Protein AF-A0A7J4SY61-F1 (afdb_monomer)

Foldseek 3Di:
DKAWWWDPDDDLFKTKTWIWDDDPNDIDIDIDIGGHDCVQPVQVSVQQVVCRVVRLRGRADQQDDDPPPDTKIFASPPSNPPAFFTQDAAQDFQLDGHPDCVVHDRRRHFHADSPPRPDDDDPPDKDFDADPHGRGGGGMID

pLDDT: mean 92.44, std 10.29, range [45.31, 98.62]

Sequence (142 aa):
MITIANSESTTTEYVELNLSWTENGATKTGTVSLELYPNDAPAHAENFKQLVVQGKYDGTQFHRVIDDFMIQGGDFTNGDGTGGHAVIWDGYCNGQAMENSADCAATGWTLGDEADNGLLHEVCTISMAKTNSPHTGGSQFF

Solvent-accessible surface area (backbone atoms only — not comparable to full-atom values): 8000 Å² total; per-residue (Å²): 109,43,30,32,38,63,53,96,66,60,62,102,41,39,44,39,39,36,38,37,34,66,56,97,91,40,83,45,73,50,77,46,78,42,81,48,53,52,91,58,29,45,68,60,36,52,32,52,50,50,36,42,77,69,50,46,43,44,73,21,32,53,62,42,78,44,87,100,74,51,51,30,28,38,12,60,72,67,44,71,71,88,43,39,33,22,85,50,89,59,46,22,40,76,35,39,82,45,97,51,69,89,85,39,61,65,80,36,19,7,30,65,76,57,75,93,58,82,75,75,93,52,91,94,51,82,44,77,42,57,60,99,56,67,24,40,30,38,43,24,32,53

Secondary structure (DSSP, 8-state):
-EEEEE-S---SSEEEEEEEEEETTEEEEEEEEEE--TTTSHHHHHHHHHHHHTTTTTT-B--EEETTTEEEB---SSSSSS----SS--SEETTEE-S-GGGS-GGGEEBPP--TTS----TT---B---SSTT-B-S-B-

Radius of gyration: 15.06 Å; Cα contacts (8 Å, |Δi|>4): 298; chains: 1; bounding box: 36×32×40 Å

Structure (mmCIF, N/CA/C/O backbone):
data_AF-A0A7J4SY61-F1
#
_entry.id   AF-A0A7J4SY61-F1
#
loop_
_atom_site.group_PDB
_atom_site.id
_atom_site.type_symbol
_atom_site.label_atom_id
_atom_site.label_alt_id
_atom_site.label_comp_id
_atom_site.label_asym_id
_atom_site.label_entity_id
_atom_site.label_seq_id
_atom_site.pdbx_PDB_ins_code
_atom_site.Cartn_x
_atom_site.Cartn_y
_atom_site.Cartn_z
_atom_site.occupancy
_atom_site.B_iso_or_equiv
_atom_site.auth_seq_id
_atom_site.auth_comp_id
_atom_site.auth_asym_id
_atom_site.auth_atom_id
_atom_site.pdbx_PDB_model_num
ATOM 1 N N . MET A 1 1 ? -13.757 8.640 10.879 1.00 61.25 1 MET A N 1
ATOM 2 C CA . MET A 1 1 ? -12.393 8.728 10.324 1.00 61.25 1 MET A CA 1
ATOM 3 C C . MET A 1 1 ? -11.561 7.671 11.023 1.00 61.25 1 MET A C 1
ATOM 5 O O . MET A 1 1 ? -11.600 7.655 12.247 1.00 61.25 1 MET A O 1
ATOM 9 N N . ILE A 1 2 ? -10.920 6.773 10.272 1.00 71.88 2 ILE A N 1
ATOM 10 C CA . ILE A 1 2 ? -9.971 5.783 10.800 1.00 71.88 2 ILE A CA 1
ATOM 11 C C . ILE A 1 2 ? -8.587 6.210 10.312 1.00 71.88 2 ILE A C 1
ATOM 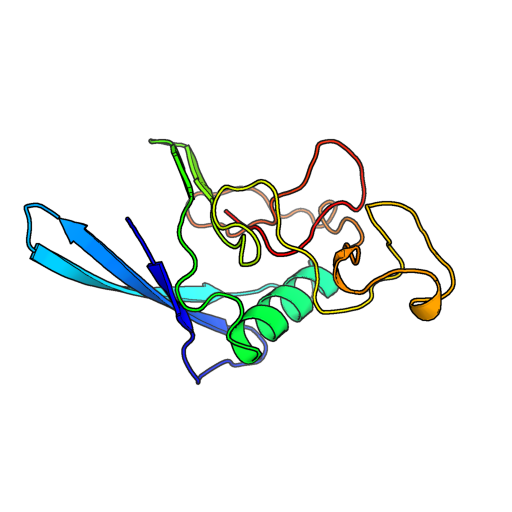13 O O . ILE A 1 2 ? -8.431 6.368 9.102 1.00 71.88 2 ILE A O 1
ATOM 17 N N . THR A 1 3 ? -7.626 6.422 11.213 1.00 65.50 3 THR A N 1
ATOM 18 C CA . THR A 1 3 ? -6.246 6.824 10.873 1.00 65.50 3 THR A CA 1
ATOM 19 C C . THR A 1 3 ? -5.227 5.770 11.278 1.00 65.50 3 THR A C 1
ATOM 21 O O . THR A 1 3 ? -5.433 5.103 12.292 1.00 65.50 3 THR A O 1
ATOM 24 N N . ILE A 1 4 ? -4.120 5.677 10.541 1.00 72.75 4 ILE A N 1
ATOM 25 C CA . ILE A 1 4 ? -3.019 4.737 10.799 1.00 72.75 4 ILE A CA 1
ATOM 26 C C . ILE A 1 4 ? -1.873 5.425 11.562 1.00 72.75 4 ILE A C 1
ATOM 28 O O . ILE A 1 4 ? -1.569 6.590 11.319 1.00 72.75 4 ILE A O 1
ATOM 32 N N . ALA A 1 5 ? -1.229 4.701 12.475 1.00 68.38 5 ALA A N 1
ATOM 33 C CA . ALA A 1 5 ? 0.090 4.999 13.025 1.00 68.38 5 ALA A CA 1
ATOM 34 C C . ALA A 1 5 ? 0.932 3.711 13.030 1.00 68.38 5 ALA A C 1
ATOM 36 O O . ALA A 1 5 ? 0.514 2.689 13.580 1.00 68.38 5 ALA A O 1
ATOM 37 N N . ASN A 1 6 ? 2.102 3.740 12.405 1.00 66.12 6 ASN A N 1
ATOM 38 C CA . ASN A 1 6 ? 2.988 2.591 12.249 1.00 66.12 6 ASN A CA 1
ATOM 39 C C . ASN A 1 6 ? 3.632 2.186 13.590 1.00 66.12 6 ASN A C 1
ATOM 41 O O . ASN A 1 6 ? 3.899 3.027 14.449 1.00 66.12 6 ASN A O 1
ATOM 45 N N . SER A 1 7 ? 3.874 0.887 13.780 1.00 56.03 7 SER A N 1
ATOM 46 C CA . SER A 1 7 ? 4.620 0.330 14.922 1.00 56.03 7 SER A CA 1
ATOM 47 C C . SER A 1 7 ? 6.094 0.114 14.554 1.00 56.03 7 SER A C 1
ATOM 49 O O . SER A 1 7 ? 6.400 -0.293 13.436 1.00 56.03 7 SER A O 1
ATOM 51 N N . GLU A 1 8 ? 7.018 0.336 15.496 1.00 49.34 8 GLU A N 1
ATOM 52 C CA . GLU A 1 8 ? 8.466 0.130 15.293 1.00 49.34 8 GLU A CA 1
ATOM 53 C C . GLU A 1 8 ? 8.863 -1.355 15.136 1.00 49.34 8 GLU A C 1
ATOM 55 O O . GLU A 1 8 ? 9.987 -1.655 14.728 1.00 49.34 8 GLU A O 1
ATOM 60 N N . SER A 1 9 ? 7.971 -2.303 15.455 1.00 45.31 9 SER A N 1
ATOM 61 C CA . SER A 1 9 ? 8.265 -3.737 15.398 1.00 45.31 9 SER A CA 1
ATOM 62 C C . SER A 1 9 ? 7.765 -4.358 14.094 1.00 45.31 9 SER A C 1
ATOM 64 O O . SER A 1 9 ? 6.578 -4.625 13.932 1.00 45.31 9 SER A O 1
ATOM 66 N N 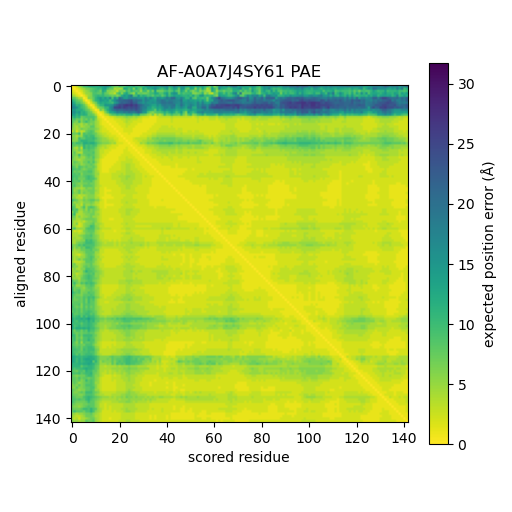. THR A 1 10 ? 8.685 -4.611 13.161 1.00 52.94 10 THR A N 1
ATOM 67 C CA . THR A 1 10 ? 8.427 -5.454 11.985 1.00 52.94 10 THR A CA 1
ATOM 68 C C . THR A 1 10 ? 9.427 -6.604 11.965 1.00 52.94 10 THR A C 1
ATOM 70 O O . THR A 1 10 ? 10.638 -6.398 12.084 1.00 52.94 10 THR A O 1
ATOM 73 N N . THR A 1 11 ? 8.942 -7.839 11.844 1.00 58.38 11 THR A N 1
ATOM 74 C CA . THR A 1 11 ? 9.791 -8.946 11.376 1.00 58.38 11 THR A CA 1
ATOM 75 C C . THR A 1 11 ? 9.817 -8.909 9.843 1.00 58.38 11 THR A C 1
ATOM 77 O O . THR A 1 11 ? 9.252 -8.007 9.224 1.00 58.38 11 THR A O 1
ATOM 80 N N . THR A 1 12 ? 10.497 -9.842 9.174 1.00 60.53 12 THR A N 1
ATOM 81 C CA . THR A 1 12 ? 10.454 -9.914 7.700 1.00 60.53 12 THR A CA 1
ATOM 82 C C . THR A 1 12 ? 9.047 -10.138 7.143 1.00 60.53 12 THR A C 1
ATOM 84 O O . THR A 1 12 ? 8.824 -9.822 5.982 1.00 60.53 12 THR A O 1
ATOM 87 N N . GLU A 1 13 ? 8.119 -10.637 7.961 1.00 77.06 13 GLU A N 1
ATOM 88 C CA . GLU A 1 13 ? 6.809 -11.131 7.524 1.00 77.06 13 GLU A CA 1
ATOM 89 C C . GLU A 1 13 ? 5.635 -10.428 8.213 1.00 77.06 13 GLU A C 1
ATOM 91 O O . GLU A 1 13 ? 4.516 -10.585 7.759 1.00 77.06 13 GLU A O 1
ATOM 96 N N . TYR A 1 14 ? 5.848 -9.639 9.273 1.00 87.62 14 TYR A N 1
ATOM 97 C CA . TYR A 1 14 ? 4.749 -9.014 10.019 1.00 87.62 14 TYR A CA 1
ATOM 98 C C . TYR A 1 14 ? 4.877 -7.495 10.109 1.00 87.62 14 TYR A C 1
ATOM 100 O O . TYR A 1 14 ? 5.962 -6.962 10.363 1.00 87.62 14 TYR A O 1
ATOM 108 N N . VAL A 1 15 ? 3.738 -6.814 9.968 1.00 90.56 15 VAL A N 1
ATOM 109 C CA . VAL A 1 15 ? 3.565 -5.370 10.165 1.00 90.56 15 VAL A CA 1
ATOM 110 C C . VAL A 1 15 ? 2.413 -5.117 11.129 1.00 90.56 15 VAL A C 1
ATOM 112 O O . VAL A 1 15 ? 1.358 -5.732 11.013 1.00 90.56 15 VAL A O 1
ATOM 115 N N . GLU A 1 16 ? 2.575 -4.166 12.046 1.00 91.06 16 GLU A N 1
ATOM 116 C CA . GLU A 1 16 ? 1.481 -3.694 12.895 1.00 91.06 16 GLU A CA 1
ATOM 117 C C . GLU A 1 16 ? 1.059 -2.269 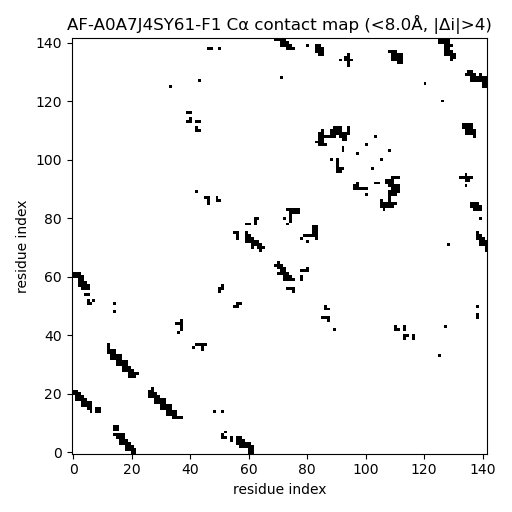12.523 1.00 91.06 16 GLU A C 1
ATOM 119 O O . GLU A 1 16 ? 1.880 -1.348 12.461 1.00 91.06 16 GLU A O 1
ATOM 124 N N . LEU A 1 17 ? -0.247 -2.085 12.339 1.00 91.62 17 LEU A N 1
ATOM 125 C CA . LEU A 1 17 ? -0.886 -0.788 12.158 1.00 91.62 17 LEU A CA 1
ATOM 126 C C . LEU A 1 17 ? -1.710 -0.459 13.402 1.00 91.62 17 LEU A C 1
ATOM 128 O O . LEU A 1 17 ? -2.650 -1.178 13.750 1.00 91.62 17 LEU A O 1
ATOM 132 N N . ASN A 1 18 ? -1.397 0.653 14.062 1.00 93.81 18 ASN A N 1
ATOM 133 C CA . ASN A 1 18 ? -2.228 1.187 15.133 1.00 93.81 18 ASN A CA 1
ATOM 134 C C . ASN A 1 18 ? -3.309 2.073 14.523 1.00 93.81 18 ASN A C 1
ATOM 136 O O . ASN A 1 18 ? -3.026 3.098 13.906 1.00 93.81 18 ASN A O 1
ATOM 140 N N . LEU A 1 19 ? -4.558 1.6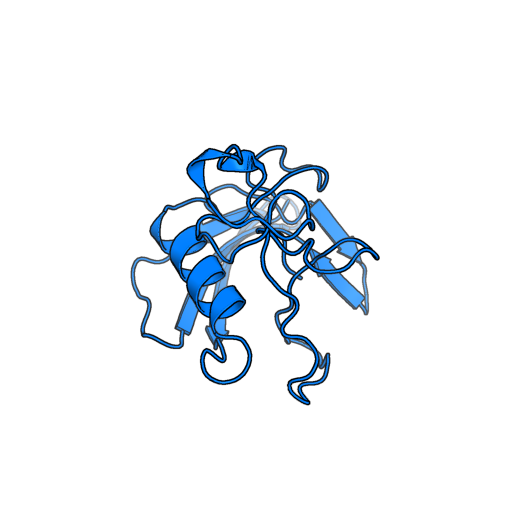68 14.694 1.00 94.50 19 LEU A N 1
ATOM 141 C CA . LEU A 1 19 ? -5.727 2.368 14.199 1.00 94.50 19 LEU A CA 1
ATOM 142 C C . LEU A 1 19 ? -6.334 3.232 15.300 1.00 94.50 19 LEU A C 1
ATOM 144 O O . LEU A 1 19 ? -6.404 2.827 16.462 1.00 94.50 19 LEU A O 1
ATOM 148 N N . SER A 1 20 ? -6.834 4.404 14.920 1.00 94.44 20 SER A N 1
ATOM 149 C CA . SER A 1 20 ? -7.653 5.269 15.772 1.00 94.44 20 SER A CA 1
ATOM 150 C C . SER A 1 20 ? -8.933 5.650 15.042 1.00 94.44 20 SER A C 1
ATOM 152 O O . SER A 1 20 ? -8.876 6.012 13.868 1.00 94.44 20 SER A O 1
ATOM 154 N N . TRP A 1 21 ? -10.085 5.566 15.712 1.00 93.81 21 TRP A N 1
ATOM 155 C CA . TRP A 1 21 ? -11.381 5.945 15.142 1.00 93.81 21 TRP A CA 1
ATOM 156 C C . TRP A 1 21 ? -12.309 6.587 16.169 1.00 93.81 21 TRP A C 1
ATOM 158 O O . TRP A 1 21 ? -12.116 6.468 17.375 1.00 93.81 21 TRP A O 1
ATOM 168 N N . THR A 1 22 ? -13.339 7.285 15.690 1.00 93.00 22 THR A N 1
ATOM 169 C CA . THR A 1 22 ? -14.378 7.871 16.546 1.00 93.00 22 THR A CA 1
ATOM 170 C C . THR A 1 22 ? -15.654 7.053 16.459 1.00 93.00 22 THR A C 1
ATOM 172 O O . THR A 1 22 ? -16.212 6.880 15.377 1.00 93.00 22 THR A O 1
ATOM 175 N N . GLU A 1 23 ? -16.149 6.618 17.610 1.00 92.38 23 GLU A N 1
ATOM 176 C CA . GLU A 1 23 ? -17.417 5.913 17.763 1.00 92.38 23 GLU A CA 1
ATOM 177 C C . GLU A 1 23 ? -18.218 6.598 18.874 1.00 92.38 23 GLU A C 1
ATOM 179 O O . GLU A 1 23 ? -17.729 6.757 19.993 1.00 92.38 23 GLU A O 1
ATOM 184 N N . ASN A 1 24 ? -19.436 7.056 18.563 1.00 93.56 24 ASN A N 1
ATOM 185 C CA . ASN A 1 24 ? -20.321 7.746 19.514 1.00 93.56 24 ASN A CA 1
ATOM 186 C C . ASN A 1 24 ? -19.655 8.924 20.260 1.00 93.56 24 ASN A C 1
ATOM 188 O O . ASN A 1 24 ? -19.891 9.140 21.446 1.00 93.56 24 ASN A O 1
ATOM 192 N N . GLY A 1 25 ? -18.797 9.682 19.567 1.00 92.81 25 GLY A N 1
ATOM 193 C CA . GLY A 1 25 ? -18.085 10.836 20.129 1.00 92.81 25 GLY A CA 1
ATOM 194 C C . GLY A 1 25 ? -16.873 10.493 21.004 1.00 92.81 25 GLY A C 1
ATOM 195 O O . GLY A 1 25 ? -16.216 11.408 21.493 1.00 92.81 25 GLY A O 1
ATOM 196 N N . ALA A 1 26 ? -16.543 9.210 21.179 1.00 94.50 26 ALA A N 1
ATOM 197 C CA . ALA A 1 26 ? -15.344 8.762 21.878 1.00 94.50 26 ALA A CA 1
ATOM 198 C C . ALA A 1 26 ? -14.276 8.280 20.887 1.00 94.50 26 ALA A C 1
ATOM 200 O O . ALA A 1 26 ? -14.583 7.570 19.927 1.00 94.50 26 ALA A O 1
ATOM 201 N N . THR A 1 27 ? -13.016 8.630 21.146 1.00 95.31 27 THR A N 1
ATOM 202 C CA . THR A 1 27 ? -11.873 8.061 20.422 1.00 95.31 27 THR A CA 1
ATOM 203 C C . THR A 1 27 ? -11.603 6.646 20.920 1.00 95.31 27 THR A C 1
ATOM 205 O O . THR A 1 27 ? -11.509 6.398 22.124 1.00 95.31 27 THR A O 1
ATOM 208 N N . LYS A 1 28 ? -11.477 5.724 19.976 1.00 96.56 28 LYS A N 1
ATOM 209 C CA . LYS A 1 28 ? -11.106 4.328 20.158 1.00 96.56 28 LYS A CA 1
ATOM 210 C C . LYS A 1 28 ? -9.784 4.081 19.452 1.00 96.56 28 LYS A C 1
ATOM 212 O O . LYS A 1 28 ? -9.476 4.752 18.469 1.00 96.56 28 LYS A O 1
ATOM 217 N N . THR A 1 29 ? -9.036 3.106 19.941 1.00 95.38 29 THR A N 1
ATOM 218 C CA . THR A 1 29 ? -7.810 2.640 19.303 1.00 95.38 29 THR A CA 1
ATOM 219 C C . THR A 1 29 ? -7.797 1.121 19.247 1.00 95.38 29 THR A C 1
ATOM 221 O O . THR A 1 29 ? -8.463 0.450 20.038 1.00 95.38 29 THR A O 1
ATOM 224 N N . GLY A 1 30 ? -7.044 0.579 18.302 1.00 94.44 30 GLY A N 1
ATOM 225 C CA . GLY A 1 30 ? -6.863 -0.855 18.127 1.00 94.44 30 GLY A CA 1
ATOM 226 C C . GLY A 1 30 ? -5.633 -1.123 17.278 1.00 94.44 30 GLY A C 1
ATOM 227 O O . GLY A 1 30 ? -5.203 -0.253 16.530 1.00 94.44 30 GLY A O 1
ATOM 228 N N . THR A 1 31 ? -5.070 -2.315 17.398 1.00 94.12 31 THR A N 1
ATOM 229 C CA . THR A 1 31 ? -3.892 -2.718 16.627 1.00 94.12 31 THR A CA 1
ATOM 230 C C . THR A 1 31 ? -4.296 -3.824 15.668 1.00 94.12 31 THR A C 1
ATOM 232 O O . THR A 1 31 ? -4.944 -4.790 16.072 1.00 94.12 31 THR A O 1
ATOM 235 N N . VAL A 1 32 ? -3.927 -3.669 14.401 1.00 92.50 32 VAL A N 1
ATOM 236 C CA . VAL A 1 32 ? -4.065 -4.695 13.368 1.00 92.50 32 VAL A CA 1
ATOM 237 C C . VAL A 1 32 ? -2.676 -5.229 13.065 1.00 92.50 32 VAL A C 1
ATOM 239 O O . VAL A 1 32 ? -1.789 -4.459 12.706 1.00 92.50 32 VAL A O 1
ATOM 242 N N . SER A 1 33 ? -2.496 -6.539 13.222 1.00 92.62 33 SER A N 1
ATOM 243 C CA . SER A 1 33 ? -1.288 -7.240 12.791 1.00 92.62 33 SER A CA 1
ATOM 244 C C . SER A 1 33 ? -1.548 -7.863 11.425 1.00 92.62 33 SER A C 1
ATOM 246 O O . SER A 1 33 ? -2.563 -8.532 11.231 1.00 92.62 33 SER A O 1
ATOM 248 N N . LEU A 1 34 ? -0.654 -7.593 10.483 1.00 93.88 34 LEU A N 1
ATOM 249 C CA . LEU A 1 34 ? -0.701 -8.057 9.106 1.00 93.88 34 LEU A CA 1
ATOM 250 C C . LEU A 1 34 ? 0.484 -8.983 8.873 1.00 93.88 34 LEU A C 1
ATOM 252 O O . LEU A 1 34 ? 1.625 -8.583 9.102 1.00 93.88 34 LEU A O 1
ATOM 256 N N . GLU A 1 35 ? 0.206 -10.188 8.392 1.00 93.75 35 GLU A N 1
ATOM 257 C CA . GLU A 1 35 ? 1.217 -11.073 7.824 1.00 93.75 35 GLU A CA 1
ATOM 258 C C . GLU A 1 35 ? 1.344 -10.776 6.322 1.00 93.75 35 GLU A C 1
ATOM 260 O O . GLU A 1 35 ? 0.345 -10.656 5.612 1.00 93.75 35 GLU A O 1
ATOM 265 N N . LEU A 1 36 ? 2.574 -10.619 5.847 1.00 94.38 36 LEU A N 1
ATOM 266 C CA . LEU A 1 36 ? 2.935 -10.387 4.456 1.00 94.38 36 LEU A CA 1
ATOM 267 C C . LEU A 1 36 ? 3.553 -11.658 3.880 1.00 94.38 36 LEU A C 1
ATOM 269 O O . LEU A 1 36 ? 4.285 -12.362 4.574 1.00 94.38 36 LEU A O 1
ATOM 273 N N . TYR A 1 37 ? 3.326 -11.908 2.590 1.00 94.25 37 TYR A N 1
ATOM 274 C CA . TYR A 1 37 ? 3.837 -13.088 1.886 1.00 94.25 37 TYR A CA 1
ATOM 275 C C . TYR A 1 37 ? 4.942 -12.699 0.888 1.00 94.25 37 TYR A C 1
ATOM 277 O O . TYR A 1 37 ? 4.692 -12.620 -0.316 1.00 94.25 37 TYR A O 1
ATOM 285 N N . PRO A 1 38 ? 6.187 -12.448 1.346 1.00 93.56 38 PRO A N 1
ATOM 286 C CA . PRO A 1 38 ? 7.278 -11.980 0.485 1.00 93.56 38 PRO A CA 1
ATOM 287 C C . PRO A 1 38 ? 7.746 -13.016 -0.547 1.00 93.56 38 PRO A C 1
ATOM 289 O O . PRO A 1 38 ? 8.456 -12.657 -1.479 1.00 93.56 38 PRO A O 1
ATOM 292 N N . ASN A 1 39 ? 7.371 -14.290 -0.400 1.00 93.12 39 ASN A N 1
ATOM 293 C CA . ASN A 1 39 ? 7.658 -15.314 -1.408 1.00 93.12 39 ASN A CA 1
ATOM 294 C C . ASN A 1 39 ? 6.658 -15.281 -2.577 1.00 93.12 39 ASN A C 1
ATOM 296 O O . ASN A 1 39 ? 7.028 -15.637 -3.693 1.00 93.12 39 ASN A O 1
ATOM 300 N N . ASP A 1 40 ? 5.419 -14.851 -2.322 1.00 94.75 40 ASP A N 1
ATOM 301 C CA . ASP A 1 40 ? 4.315 -14.858 -3.291 1.00 94.75 40 ASP A CA 1
ATOM 302 C C . ASP A 1 40 ? 4.076 -13.478 -3.926 1.00 94.75 40 ASP A C 1
ATOM 304 O O . ASP A 1 40 ? 3.580 -13.390 -5.050 1.00 94.75 40 ASP A O 1
ATOM 308 N N . ALA A 1 41 ? 4.428 -12.401 -3.215 1.00 95.94 41 ALA A N 1
ATOM 309 C CA . ALA A 1 41 ? 4.356 -11.014 -3.680 1.00 95.94 41 ALA A CA 1
ATOM 310 C C . ALA A 1 41 ? 5.563 -10.188 -3.168 1.00 95.94 41 ALA A C 1
ATOM 312 O O . ALA A 1 41 ? 5.398 -9.307 -2.312 1.00 95.94 41 ALA A O 1
ATOM 313 N N . PRO A 1 42 ? 6.798 -10.506 -3.610 1.00 95.56 42 PRO A N 1
ATOM 314 C CA . PRO A 1 42 ? 8.021 -9.892 -3.093 1.00 95.56 42 PRO A CA 1
ATOM 315 C C . PRO A 1 42 ? 8.057 -8.365 -3.220 1.00 95.56 42 PRO A C 1
ATOM 317 O O . PRO A 1 42 ? 8.423 -7.692 -2.251 1.00 95.56 42 PRO A O 1
ATOM 320 N N . ALA A 1 43 ? 7.678 -7.801 -4.370 1.00 97.25 43 ALA A N 1
ATOM 321 C CA . ALA A 1 43 ? 7.726 -6.356 -4.585 1.00 97.25 43 ALA A CA 1
ATOM 322 C C . ALA A 1 43 ? 6.682 -5.630 -3.726 1.00 97.25 43 ALA A C 1
ATOM 324 O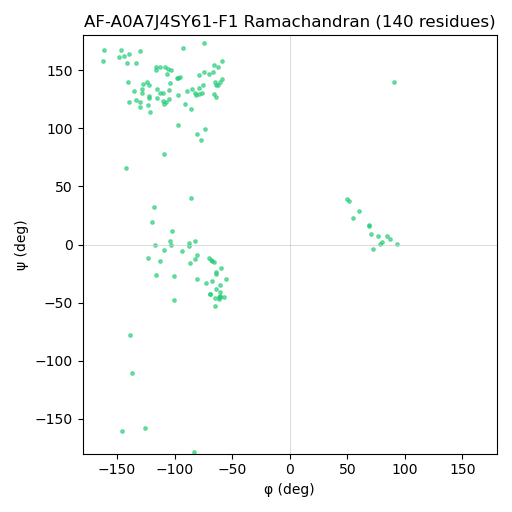 O . ALA A 1 43 ? 6.991 -4.614 -3.097 1.00 97.25 43 ALA A O 1
ATOM 325 N N . HIS A 1 44 ? 5.461 -6.163 -3.633 1.00 97.19 44 HIS A N 1
ATOM 326 C CA . HIS A 1 44 ? 4.409 -5.556 -2.815 1.00 97.19 44 HIS A CA 1
ATOM 327 C C . HIS A 1 44 ? 4.701 -5.662 -1.318 1.00 97.19 44 HIS A C 1
ATOM 329 O O . HIS A 1 44 ? 4.512 -4.675 -0.603 1.00 97.19 44 HIS A O 1
ATOM 335 N N . ALA A 1 45 ? 5.184 -6.814 -0.844 1.00 95.75 45 ALA A N 1
ATOM 336 C CA . ALA A 1 45 ? 5.540 -7.007 0.559 1.00 95.75 45 ALA A CA 1
ATOM 337 C C . ALA A 1 45 ? 6.666 -6.050 0.983 1.00 95.75 45 ALA A C 1
ATOM 339 O O . ALA A 1 45 ? 6.546 -5.365 2.003 1.00 95.75 45 ALA A O 1
ATOM 340 N N . GLU A 1 46 ? 7.726 -5.940 0.174 1.00 95.81 46 GLU A N 1
ATOM 341 C CA . GLU A 1 46 ? 8.828 -5.014 0.447 1.00 95.81 46 GLU A CA 1
ATOM 342 C C . GLU A 1 46 ? 8.362 -3.556 0.382 1.00 95.81 46 GLU A C 1
ATOM 344 O O . GLU A 1 46 ? 8.644 -2.777 1.291 1.00 95.81 46 GLU A O 1
ATOM 349 N N . ASN A 1 47 ? 7.592 -3.171 -0.639 1.00 97.62 47 ASN A N 1
ATOM 350 C CA . ASN A 1 47 ? 7.086 -1.806 -0.763 1.00 97.62 47 ASN A CA 1
ATOM 351 C C . ASN A 1 47 ? 6.185 -1.409 0.416 1.00 97.62 47 ASN A C 1
ATOM 353 O O . ASN A 1 47 ? 6.357 -0.327 0.979 1.00 97.62 47 ASN A O 1
ATOM 357 N N . PHE A 1 48 ? 5.260 -2.282 0.825 1.00 96.94 48 PHE A N 1
ATOM 358 C CA . PHE A 1 48 ? 4.380 -2.039 1.970 1.00 96.94 48 PHE A CA 1
ATOM 359 C C . PHE A 1 48 ? 5.189 -1.851 3.255 1.00 96.94 48 PHE A C 1
ATOM 361 O O . PHE A 1 48 ? 4.985 -0.885 3.993 1.00 96.94 48 PHE A O 1
ATOM 368 N N . LYS A 1 49 ? 6.181 -2.716 3.487 1.00 93.94 49 LYS A N 1
ATOM 369 C CA . LYS A 1 49 ? 7.098 -2.591 4.620 1.00 93.94 49 LYS A CA 1
ATOM 370 C C . LYS A 1 49 ? 7.883 -1.278 4.583 1.00 93.94 49 LYS A C 1
ATOM 372 O O . LYS A 1 49 ? 7.992 -0.607 5.607 1.00 93.94 49 LYS A O 1
ATOM 377 N N . GLN A 1 50 ? 8.405 -0.877 3.426 1.00 94.94 50 GLN A N 1
ATOM 378 C CA . GLN A 1 50 ? 9.129 0.387 3.285 1.00 94.94 50 GLN A CA 1
ATOM 379 C C . GLN A 1 50 ? 8.224 1.598 3.540 1.00 94.94 50 GLN A C 1
ATOM 381 O O . GLN A 1 50 ? 8.654 2.546 4.192 1.00 94.94 50 GLN A O 1
ATOM 386 N N . LEU A 1 51 ? 6.964 1.567 3.099 1.00 96.25 51 LEU A N 1
ATOM 387 C CA . LEU A 1 51 ? 5.981 2.616 3.392 1.00 96.25 51 LEU A CA 1
ATOM 388 C C . LEU A 1 51 ? 5.735 2.758 4.902 1.00 96.25 51 LEU A C 1
ATOM 390 O O . LEU A 1 51 ? 5.683 3.882 5.406 1.00 96.25 51 LEU A O 1
ATOM 394 N N . VAL A 1 52 ? 5.649 1.640 5.626 1.00 94.06 52 VAL A N 1
ATOM 395 C CA . VAL A 1 52 ? 5.515 1.607 7.093 1.00 94.06 52 VAL A CA 1
ATOM 396 C C . VAL A 1 52 ? 6.769 2.172 7.762 1.00 94.06 52 VAL A C 1
ATOM 398 O O . VAL A 1 52 ? 6.681 3.104 8.556 1.00 94.06 52 VAL A O 1
ATOM 401 N N . VAL A 1 53 ? 7.953 1.658 7.409 1.00 90.25 53 VAL A N 1
ATOM 402 C CA . VAL A 1 53 ? 9.242 2.077 7.995 1.00 90.25 53 VAL A CA 1
ATOM 403 C C . VAL A 1 53 ? 9.520 3.562 7.748 1.00 90.25 53 VAL A C 1
ATOM 405 O O . VAL A 1 53 ? 10.090 4.240 8.599 1.00 90.25 53 VAL A O 1
ATOM 408 N N . GLN A 1 54 ? 9.102 4.092 6.598 1.00 93.69 54 GLN A N 1
ATOM 409 C CA . GLN A 1 54 ? 9.249 5.506 6.253 1.00 93.69 54 GLN A CA 1
ATOM 410 C C . GLN A 1 54 ? 8.151 6.405 6.850 1.00 93.69 54 GLN A C 1
ATOM 412 O O . GLN A 1 54 ? 8.120 7.599 6.538 1.00 93.69 54 GLN A O 1
ATOM 417 N N . GLY A 1 55 ? 7.233 5.864 7.658 1.00 94.56 55 GLY A N 1
ATOM 418 C CA . GLY A 1 55 ? 6.146 6.629 8.272 1.00 94.56 55 GLY A CA 1
ATOM 419 C C . GLY A 1 55 ? 5.098 7.126 7.272 1.00 94.56 55 GLY A C 1
ATOM 420 O O . GLY A 1 55 ? 4.326 8.028 7.580 1.00 94.56 55 GLY A O 1
ATOM 421 N N . LYS A 1 56 ? 5.058 6.585 6.046 1.00 96.31 56 LYS A N 1
ATOM 422 C CA . LYS A 1 56 ? 4.176 7.094 4.980 1.00 96.31 56 LYS A CA 1
ATOM 423 C C . LYS A 1 56 ? 2.709 6.862 5.292 1.00 96.31 56 LYS A C 1
ATOM 425 O O . LYS A 1 56 ? 1.884 7.683 4.919 1.00 96.31 56 LYS A O 1
ATOM 430 N N . TYR A 1 57 ? 2.384 5.785 5.999 1.00 96.81 57 TYR A N 1
ATOM 431 C CA . TYR A 1 57 ? 1.011 5.539 6.426 1.00 96.81 57 TYR A CA 1
ATOM 432 C C . TYR A 1 57 ? 0.591 6.329 7.673 1.00 96.81 57 TYR A C 1
ATOM 434 O O . TYR A 1 57 ? -0.605 6.378 7.958 1.00 96.81 57 TYR A O 1
ATOM 442 N N . ASP A 1 58 ? 1.503 7.007 8.373 1.00 93.75 58 ASP A N 1
ATOM 443 C CA . ASP A 1 58 ? 1.154 7.751 9.586 1.00 93.75 58 ASP A CA 1
ATOM 444 C C . ASP A 1 58 ? 0.185 8.901 9.283 1.00 93.75 58 ASP A C 1
ATOM 446 O O . ASP A 1 58 ? 0.407 9.734 8.406 1.00 93.75 58 ASP A O 1
ATOM 450 N N . GLY A 1 59 ? -0.930 8.938 10.010 1.00 92.75 59 GLY A N 1
ATOM 451 C CA . GLY A 1 59 ? -2.005 9.910 9.829 1.00 92.75 59 GLY A CA 1
ATOM 452 C C . GLY A 1 59 ? -2.852 9.702 8.570 1.00 92.75 59 GLY A C 1
ATOM 453 O O . GLY A 1 59 ? -3.850 10.407 8.400 1.00 92.75 59 GLY A O 1
ATOM 454 N N . THR A 1 60 ? -2.514 8.736 7.709 1.00 95.25 60 THR A N 1
ATOM 455 C CA . THR A 1 60 ? -3.335 8.422 6.533 1.00 95.25 60 THR A CA 1
ATOM 456 C C . THR A 1 60 ? -4.672 7.839 6.956 1.00 95.25 60 THR A C 1
ATOM 458 O O . THR A 1 60 ? -4.787 7.193 8.000 1.00 95.25 60 THR A O 1
ATOM 461 N N . GLN A 1 61 ? -5.699 8.101 6.151 1.00 94.44 61 GLN A N 1
ATOM 462 C CA . GLN A 1 61 ? -7.065 7.681 6.429 1.00 94.44 61 GLN A CA 1
ATOM 463 C C . GLN A 1 61 ? -7.478 6.516 5.530 1.00 94.44 61 GLN A C 1
ATOM 465 O O . GLN A 1 61 ? -7.070 6.431 4.369 1.00 94.44 61 GLN A O 1
ATOM 470 N N . PHE A 1 62 ? -8.383 5.680 6.036 1.00 96.50 62 PHE A N 1
ATOM 471 C CA . PHE A 1 62 ? -9.211 4.839 5.174 1.00 96.50 62 PHE A CA 1
ATOM 472 C C . PHE A 1 62 ? -10.266 5.725 4.502 1.00 96.50 62 PHE A C 1
ATOM 474 O O . PHE A 1 62 ? -11.258 6.109 5.126 1.00 96.50 62 PHE A O 1
ATOM 481 N N . HIS A 1 63 ? -10.011 6.110 3.253 1.00 96.50 63 HIS A N 1
ATOM 482 C CA . HIS A 1 63 ? -10.837 7.058 2.498 1.00 96.50 63 HIS A CA 1
ATOM 483 C C . HIS A 1 63 ? -12.061 6.393 1.854 1.00 96.50 63 HIS A C 1
ATOM 485 O O . HIS A 1 63 ? -12.980 7.083 1.413 1.00 96.50 63 HIS A O 1
ATOM 491 N N . ARG A 1 64 ? -12.112 5.056 1.820 1.00 96.81 64 ARG A N 1
ATOM 492 C CA . ARG A 1 64 ? -13.242 4.303 1.274 1.00 96.81 64 ARG A CA 1
ATOM 493 C C . ARG A 1 64 ? -13.542 3.089 2.149 1.00 96.81 64 ARG A C 1
ATOM 495 O O . ARG A 1 64 ? -12.685 2.246 2.362 1.00 96.81 64 ARG A O 1
ATOM 502 N N . VAL A 1 65 ? -14.771 3.002 2.646 1.00 95.69 65 VAL A N 1
ATOM 503 C CA . VAL A 1 65 ? -15.260 1.915 3.510 1.00 95.69 65 VAL A CA 1
ATOM 504 C C . VAL A 1 65 ? -16.574 1.428 2.915 1.00 95.69 65 VAL A C 1
ATOM 506 O O . VAL A 1 65 ? -17.505 2.223 2.776 1.00 95.69 65 VAL A O 1
ATOM 509 N N . ILE A 1 66 ? -16.634 0.159 2.510 1.00 96.12 66 ILE A N 1
ATOM 510 C CA . ILE A 1 66 ? -17.833 -0.455 1.929 1.00 96.12 66 ILE A CA 1
ATOM 511 C C . ILE A 1 66 ? -18.201 -1.672 2.768 1.00 96.12 66 ILE A C 1
ATOM 513 O O . ILE A 1 66 ? -17.412 -2.610 2.882 1.00 96.12 66 ILE A O 1
ATOM 517 N N . ASP A 1 67 ? -19.407 -1.627 3.330 1.00 95.31 67 ASP A N 1
ATOM 518 C CA . ASP A 1 67 ? -19.965 -2.705 4.142 1.00 95.31 67 ASP A CA 1
ATOM 519 C C . ASP A 1 67 ? -20.047 -4.013 3.344 1.00 95.31 67 ASP A C 1
ATOM 521 O O . ASP A 1 67 ? -20.299 -3.987 2.136 1.00 95.31 67 ASP A O 1
ATOM 525 N N . ASP A 1 68 ? -19.784 -5.136 4.012 1.00 94.88 68 ASP A N 1
ATOM 526 C CA . ASP A 1 68 ? -19.709 -6.479 3.414 1.00 94.88 68 ASP A CA 1
ATOM 527 C C . ASP A 1 68 ? -18.726 -6.623 2.229 1.00 94.88 68 ASP A C 1
ATOM 529 O O . ASP A 1 68 ? -18.861 -7.534 1.409 1.00 94.88 68 ASP A O 1
ATOM 533 N N . PHE A 1 69 ? -17.724 -5.741 2.119 1.00 96.31 69 PHE A N 1
ATOM 534 C CA . PHE A 1 69 ? -16.720 -5.827 1.058 1.00 96.31 69 PHE A CA 1
ATOM 535 C C . PHE A 1 69 ? -15.291 -5.545 1.531 1.00 96.31 69 PHE A C 1
ATOM 537 O O . PHE A 1 69 ? -14.515 -6.486 1.671 1.00 96.31 69 PHE A O 1
ATOM 544 N N . MET A 1 70 ? -14.913 -4.276 1.735 1.00 97.25 70 MET A N 1
ATOM 545 C CA . MET A 1 70 ? -13.526 -3.905 2.060 1.00 97.25 70 MET A CA 1
ATOM 546 C C . MET A 1 70 ? -13.399 -2.511 2.688 1.00 97.25 70 MET A C 1
ATOM 548 O O . MET A 1 70 ? -14.326 -1.690 2.649 1.00 97.25 70 MET A O 1
ATOM 552 N N . ILE A 1 71 ? -12.213 -2.230 3.234 1.00 96.69 71 ILE A N 1
ATOM 553 C CA . ILE A 1 71 ? -11.781 -0.895 3.657 1.00 96.69 71 ILE A CA 1
ATOM 554 C C . ILE A 1 71 ? -10.496 -0.538 2.918 1.00 96.69 71 ILE A C 1
ATOM 556 O O . ILE A 1 71 ? -9.537 -1.281 2.978 1.00 96.69 71 ILE A O 1
ATOM 560 N N . GLN A 1 72 ? -10.452 0.601 2.236 1.00 98.19 72 GLN A N 1
ATOM 561 C CA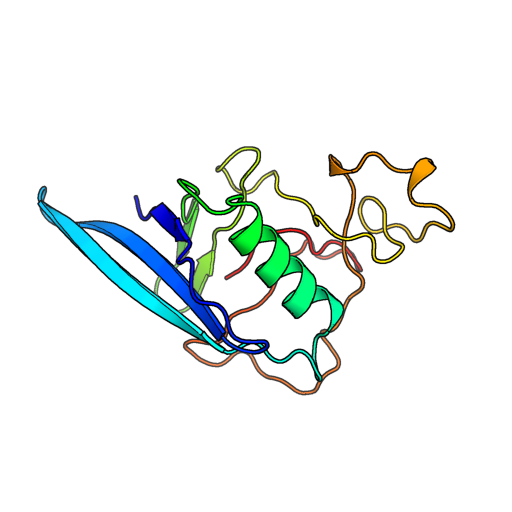 . GLN A 1 72 ? -9.313 1.010 1.416 1.00 98.19 72 GLN A CA 1
ATOM 562 C C . GLN A 1 72 ? -8.661 2.273 1.982 1.00 98.19 72 GLN A C 1
ATOM 564 O O . GLN A 1 72 ? -9.336 3.249 2.337 1.00 98.19 72 GLN A O 1
ATOM 569 N N . GLY A 1 73 ? -7.332 2.241 2.059 1.00 97.56 73 GLY A N 1
ATOM 570 C CA . GLY A 1 73 ? -6.483 3.301 2.593 1.00 97.56 73 GLY A CA 1
ATOM 571 C C . GLY A 1 73 ? -5.151 3.403 1.850 1.00 97.56 73 GLY A C 1
ATOM 572 O O . GLY A 1 73 ? -5.018 2.950 0.715 1.00 97.56 73 GLY A O 1
ATOM 573 N N . GLY A 1 74 ? -4.160 4.033 2.480 1.00 97.12 74 GLY A N 1
ATOM 574 C CA . GLY A 1 74 ? -2.786 4.077 1.966 1.00 97.12 74 GLY A CA 1
ATOM 575 C C . GLY A 1 74 ? -2.475 5.174 0.938 1.00 97.12 74 GLY A C 1
ATOM 576 O O . GLY A 1 74 ? -1.369 5.202 0.396 1.00 97.12 74 GLY A O 1
ATOM 577 N N . ASP A 1 75 ? -3.396 6.108 0.683 1.00 98.00 75 ASP A N 1
ATOM 578 C CA . ASP A 1 75 ? -3.080 7.345 -0.045 1.00 98.00 75 ASP A CA 1
ATOM 579 C C . ASP A 1 75 ? -2.431 8.351 0.914 1.00 98.00 75 ASP A C 1
ATOM 581 O O . ASP A 1 75 ? -3.111 9.081 1.635 1.00 98.00 75 ASP A O 1
ATOM 585 N N . PHE A 1 76 ? -1.100 8.371 0.929 1.00 97.06 76 PHE A N 1
ATOM 586 C CA . PHE A 1 76 ? -0.317 9.282 1.766 1.00 97.06 76 PHE A CA 1
ATOM 587 C C . PHE A 1 76 ? -0.033 10.639 1.115 1.00 97.06 76 PHE A C 1
ATOM 589 O O . PHE A 1 76 ? 0.627 11.484 1.718 1.00 97.06 76 PHE A O 1
ATOM 596 N N . THR A 1 77 ? -0.486 10.849 -0.121 1.00 97.19 77 THR A N 1
ATOM 597 C CA . THR A 1 77 ? -0.190 12.074 -0.876 1.00 97.19 77 THR A CA 1
ATOM 598 C C . THR A 1 77 ? -1.353 13.056 -0.850 1.00 97.19 77 THR A C 1
ATOM 600 O O . THR A 1 77 ? -1.143 14.222 -0.525 1.00 97.19 77 THR A O 1
ATOM 603 N N . ASN A 1 78 ? -2.572 12.578 -1.121 1.00 96.75 78 ASN A N 1
ATOM 604 C CA . ASN A 1 78 ? -3.780 13.401 -1.191 1.00 96.75 78 ASN A CA 1
ATOM 605 C C . ASN A 1 78 ? -4.795 13.016 -0.104 1.00 96.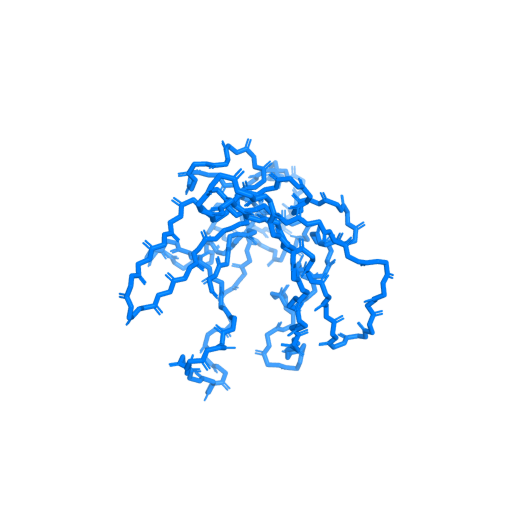75 78 ASN A C 1
ATOM 607 O O . ASN A 1 78 ? -5.581 13.855 0.332 1.00 96.75 78 ASN A O 1
ATOM 611 N N . GLY A 1 79 ? -4.764 11.763 0.361 1.00 95.62 79 GLY A N 1
ATOM 612 C CA . GLY A 1 79 ? -5.674 11.247 1.386 1.00 95.62 79 GLY A CA 1
ATOM 613 C C . GLY A 1 79 ? -7.122 11.069 0.919 1.00 95.62 79 GLY A C 1
ATOM 614 O O . GLY A 1 79 ? -7.991 10.810 1.750 1.00 95.62 79 GLY A O 1
ATOM 615 N N . ASP A 1 80 ? -7.388 11.203 -0.382 1.00 96.06 80 ASP A N 1
ATOM 616 C CA . ASP A 1 80 ? -8.726 11.143 -0.983 1.00 96.06 80 ASP A CA 1
ATOM 617 C C . ASP A 1 80 ? -8.901 9.972 -1.969 1.00 96.06 80 ASP A C 1
ATOM 619 O O . ASP A 1 80 ? -9.989 9.779 -2.513 1.00 96.06 80 ASP A O 1
ATOM 623 N N . GLY A 1 81 ? -7.850 9.170 -2.165 1.00 96.12 81 GLY A N 1
ATOM 624 C CA . GLY A 1 81 ? -7.834 8.002 -3.043 1.00 96.12 81 GLY A CA 1
ATOM 625 C C . GLY A 1 81 ? -7.332 8.294 -4.456 1.00 96.12 81 GLY A C 1
ATOM 626 O O . GLY A 1 81 ? -7.270 7.375 -5.273 1.00 96.12 81 GLY A O 1
ATOM 627 N N . THR A 1 82 ? -6.951 9.536 -4.766 1.00 95.75 82 THR A N 1
ATOM 628 C CA . THR A 1 82 ? -6.424 9.923 -6.089 1.00 95.75 82 THR A CA 1
ATOM 629 C C . THR A 1 82 ? -4.902 9.880 -6.185 1.00 95.75 82 THR A C 1
ATOM 631 O O . THR A 1 82 ? -4.356 10.094 -7.268 1.00 95.75 82 THR A O 1
ATOM 634 N N . GLY A 1 83 ? -4.214 9.618 -5.074 1.00 96.19 83 GLY A N 1
ATOM 635 C CA . GLY A 1 83 ? -2.760 9.611 -5.014 1.00 96.19 83 GLY A CA 1
ATOM 636 C C . GLY A 1 83 ? -2.158 8.319 -4.461 1.00 96.19 83 GLY A C 1
ATOM 637 O O . GLY A 1 83 ? -2.773 7.255 -4.477 1.00 96.19 83 GLY A O 1
ATOM 638 N N . GLY A 1 84 ? -0.930 8.417 -3.964 1.00 97.44 84 GLY A N 1
ATOM 639 C CA . GLY A 1 84 ? -0.137 7.287 -3.502 1.00 97.44 84 GLY A CA 1
ATOM 640 C C . GLY A 1 84 ? 0.722 6.698 -4.616 1.00 97.44 84 GLY A C 1
ATOM 641 O O . GLY A 1 84 ? 0.304 6.581 -5.764 1.00 97.44 84 GLY A O 1
ATOM 642 N N . HIS A 1 85 ? 1.951 6.340 -4.271 1.00 98.50 85 HIS A N 1
ATOM 643 C CA . HIS A 1 85 ? 2.933 5.783 -5.196 1.00 98.50 85 HIS A CA 1
ATOM 644 C C . HIS A 1 85 ? 3.848 4.811 -4.455 1.00 98.50 85 HIS A C 1
ATOM 646 O O . HIS A 1 85 ? 3.929 4.841 -3.224 1.00 98.50 85 HIS A O 1
ATOM 652 N N . ALA A 1 86 ? 4.535 3.944 -5.195 1.00 98.50 86 ALA A N 1
ATOM 653 C CA . ALA A 1 86 ? 5.540 3.069 -4.610 1.00 98.50 86 ALA A CA 1
ATOM 654 C C . ALA A 1 86 ? 6.727 3.886 -4.069 1.00 98.50 86 ALA A C 1
ATOM 656 O O . ALA A 1 86 ? 7.010 4.998 -4.525 1.00 98.50 86 ALA A O 1
ATOM 657 N N . VAL A 1 87 ? 7.434 3.330 -3.089 1.00 98.12 87 VAL A N 1
ATOM 658 C CA . VAL A 1 87 ? 8.688 3.892 -2.549 1.00 98.12 87 VAL A CA 1
ATOM 659 C C . VAL A 1 87 ? 9.913 3.065 -2.927 1.00 98.12 87 VAL A C 1
ATOM 661 O O . VAL A 1 87 ? 11.037 3.485 -2.654 1.00 98.12 87 VAL A O 1
ATOM 664 N N . ILE A 1 88 ? 9.705 1.924 -3.584 1.00 97.69 88 ILE A N 1
ATOM 665 C CA . ILE A 1 88 ? 10.750 1.141 -4.243 1.00 97.69 88 ILE A CA 1
ATOM 666 C C . ILE A 1 88 ? 10.609 1.262 -5.762 1.00 97.69 88 ILE A C 1
ATOM 668 O O . ILE A 1 88 ? 9.515 1.490 -6.279 1.00 97.69 88 ILE A O 1
ATOM 672 N N . TRP A 1 89 ? 11.724 1.107 -6.472 1.00 97.94 89 TRP A N 1
ATOM 673 C CA . TRP A 1 89 ? 11.721 1.018 -7.927 1.00 97.94 89 TRP A CA 1
ATOM 674 C C . TRP A 1 89 ? 11.602 -0.440 -8.361 1.00 97.94 89 TRP A C 1
ATOM 676 O O . TRP A 1 89 ? 12.485 -1.236 -8.050 1.00 97.94 89 TRP A O 1
ATOM 686 N N . ASP A 1 90 ? 10.556 -0.751 -9.121 1.00 97.69 90 ASP A N 1
ATOM 687 C CA . ASP A 1 90 ? 10.292 -2.093 -9.660 1.00 97.69 90 ASP A CA 1
ATOM 688 C C . ASP A 1 90 ? 10.247 -2.107 -11.203 1.00 97.69 90 ASP A C 1
ATOM 690 O O . ASP A 1 90 ? 9.686 -2.994 -11.835 1.00 97.69 90 ASP A O 1
ATOM 694 N N . GLY A 1 91 ? 10.823 -1.084 -11.843 1.00 98.06 91 GLY A N 1
ATOM 695 C CA . GLY A 1 91 ? 10.877 -0.991 -13.306 1.00 98.06 91 GLY A CA 1
ATOM 696 C C . GLY A 1 91 ? 9.666 -0.328 -13.965 1.00 98.06 91 GLY A C 1
ATOM 697 O O . GLY A 1 91 ? 9.621 -0.277 -15.192 1.00 98.06 91 GLY A O 1
ATOM 698 N N . TYR A 1 92 ? 8.706 0.206 -13.199 1.00 98.38 92 TYR A N 1
ATOM 699 C CA . TYR A 1 92 ? 7.501 0.831 -13.753 1.00 98.38 92 TYR A CA 1
ATOM 700 C C . TYR A 1 92 ? 7.314 2.287 -13.319 1.00 98.38 92 TYR A C 1
ATOM 702 O O . TYR A 1 92 ? 7.474 2.660 -12.156 1.00 98.38 92 TYR A O 1
ATOM 710 N N . CYS A 1 93 ? 6.922 3.112 -14.289 1.00 98.19 93 CYS A N 1
ATOM 711 C CA . CYS A 1 93 ? 6.546 4.506 -14.111 1.00 98.19 93 CYS A CA 1
ATOM 712 C C . CYS A 1 93 ? 5.116 4.715 -14.606 1.00 98.19 93 CYS A C 1
ATOM 714 O O . CYS A 1 93 ? 4.852 4.583 -15.802 1.00 98.19 93 CYS A O 1
ATOM 716 N N . ASN A 1 94 ? 4.183 5.042 -13.713 1.00 97.25 94 ASN A N 1
ATOM 717 C CA . ASN A 1 94 ? 2.760 5.199 -14.028 1.00 97.25 94 ASN A CA 1
ATOM 718 C C . ASN A 1 94 ? 2.195 3.996 -14.820 1.00 97.25 94 ASN A C 1
ATOM 720 O O . ASN A 1 94 ? 1.431 4.162 -15.772 1.00 97.25 94 ASN A O 1
ATOM 724 N N . GLY A 1 95 ? 2.624 2.779 -14.471 1.00 97.44 95 GLY A N 1
ATOM 725 C CA . GLY A 1 95 ? 2.244 1.538 -15.153 1.00 97.44 95 GLY A CA 1
ATOM 726 C C . GLY A 1 95 ? 2.933 1.263 -16.488 1.00 97.44 95 GLY A C 1
ATOM 727 O O . GLY A 1 95 ? 2.547 0.328 -17.183 1.00 97.44 95 GLY A O 1
ATOM 728 N N . GLN A 1 96 ? 3.929 2.055 -16.886 1.00 97.81 96 GLN A N 1
ATOM 729 C CA . GLN A 1 96 ? 4.735 1.811 -18.085 1.00 97.81 96 GLN A CA 1
ATOM 730 C C . GLN A 1 96 ? 6.113 1.279 -17.699 1.00 97.81 96 GLN A C 1
ATOM 732 O O . GLN A 1 96 ? 6.758 1.843 -16.818 1.00 97.81 96 GLN A O 1
ATOM 737 N N . ALA A 1 97 ? 6.562 0.212 -18.362 1.00 97.94 97 ALA A N 1
ATOM 738 C CA . ALA A 1 97 ? 7.896 -0.338 -18.151 1.00 97.94 97 ALA A CA 1
ATOM 739 C C . ALA A 1 97 ? 8.975 0.670 -18.577 1.00 97.94 97 ALA A C 1
ATOM 741 O O . ALA A 1 97 ? 8.859 1.312 -19.623 1.00 97.94 97 ALA A O 1
ATOM 742 N N . MET A 1 98 ? 10.020 0.793 -17.766 1.00 96.75 98 MET A N 1
ATOM 743 C CA . MET A 1 98 ? 11.111 1.745 -17.938 1.00 96.75 98 MET A CA 1
ATOM 744 C C . MET A 1 98 ? 12.443 1.087 -17.576 1.00 96.75 98 MET A C 1
ATOM 746 O O . MET A 1 98 ? 12.554 0.384 -16.576 1.00 96.75 98 MET A O 1
ATOM 750 N N . GLU A 1 99 ? 13.481 1.385 -18.354 1.00 93.94 99 GLU A N 1
ATOM 751 C CA . GLU A 1 99 ? 14.828 0.838 -18.138 1.00 93.94 99 GLU A CA 1
ATOM 752 C C . GLU A 1 99 ? 15.532 1.458 -16.922 1.00 93.94 99 GLU A C 1
ATOM 754 O O . GLU A 1 99 ? 16.324 0.803 -16.245 1.00 93.94 99 GLU A O 1
ATOM 759 N N . ASN A 1 100 ? 15.269 2.739 -16.641 1.00 93.88 100 ASN A N 1
ATOM 760 C CA . ASN A 1 100 ? 15.985 3.495 -15.621 1.00 93.88 100 ASN A CA 1
ATOM 761 C C . ASN A 1 100 ? 15.025 4.319 -14.759 1.00 93.88 100 ASN A C 1
ATOM 763 O O . ASN A 1 100 ? 14.186 5.063 -15.268 1.00 93.88 100 ASN A O 1
ATOM 767 N N . SER A 1 101 ? 15.203 4.236 -13.440 1.00 95.75 101 SER A N 1
ATOM 768 C CA . SER A 1 101 ? 14.442 5.030 -12.476 1.00 95.75 101 SER A CA 1
ATOM 769 C C . SER A 1 101 ? 14.694 6.532 -12.613 1.00 95.75 101 SER A C 1
ATOM 771 O O . SER A 1 101 ? 13.815 7.316 -12.276 1.00 95.75 101 SER A O 1
ATOM 773 N N . ALA A 1 102 ? 15.849 6.954 -13.141 1.00 95.94 102 ALA A N 1
ATOM 774 C CA . ALA A 1 102 ? 16.188 8.364 -13.352 1.00 95.94 102 ALA A CA 1
ATOM 775 C C . ALA A 1 102 ? 15.267 9.072 -14.361 1.00 95.94 102 ALA A C 1
ATOM 777 O O . ALA A 1 102 ? 15.106 10.290 -14.290 1.00 95.94 102 ALA A O 1
ATOM 778 N N . ASP A 1 103 ? 14.640 8.313 -15.262 1.00 96.50 103 ASP A N 1
ATOM 779 C CA . ASP A 1 103 ? 13.709 8.833 -16.267 1.00 96.50 103 ASP A CA 1
ATOM 780 C C . ASP A 1 103 ? 12.264 8.925 -15.737 1.00 96.50 103 ASP A C 1
ATOM 782 O O . ASP A 1 103 ? 11.354 9.331 -16.460 1.00 96.50 103 ASP A O 1
ATOM 786 N N . CYS A 1 104 ? 12.040 8.571 -14.466 1.00 97.50 104 CYS A N 1
ATOM 787 C CA . CYS A 1 104 ? 10.750 8.650 -13.795 1.00 97.50 104 CYS A CA 1
ATOM 788 C C . CYS A 1 104 ? 10.858 9.408 -12.467 1.00 97.50 104 CYS A C 1
ATOM 790 O O . CYS A 1 104 ? 11.669 9.085 -11.601 1.00 97.50 104 CYS A O 1
ATOM 792 N N . ALA A 1 105 ? 9.977 10.386 -12.252 1.00 97.62 105 ALA A N 1
ATOM 793 C CA . ALA A 1 105 ? 9.846 10.992 -10.932 1.00 97.62 105 ALA A CA 1
ATOM 794 C C . ALA A 1 105 ? 9.442 9.925 -9.900 1.00 97.62 105 ALA A C 1
ATOM 796 O O . ALA A 1 105 ? 8.564 9.112 -10.177 1.00 97.62 105 ALA A O 1
ATOM 797 N N . ALA A 1 106 ? 10.017 9.968 -8.693 1.00 96.62 106 ALA A N 1
ATOM 798 C CA . ALA A 1 106 ? 9.704 9.008 -7.626 1.00 96.62 106 ALA A CA 1
ATOM 799 C C . ALA A 1 106 ? 8.204 8.937 -7.287 1.00 96.62 106 ALA A C 1
ATOM 801 O O . ALA A 1 106 ? 7.691 7.885 -6.928 1.00 96.62 106 ALA A O 1
ATOM 802 N N . THR A 1 107 ? 7.477 10.043 -7.470 1.00 97.44 107 THR A N 1
ATOM 803 C CA . THR A 1 107 ? 6.019 10.109 -7.288 1.00 97.44 107 THR A CA 1
ATOM 804 C C . THR A 1 107 ? 5.222 9.350 -8.350 1.00 97.44 107 THR A C 1
ATOM 806 O O . THR A 1 107 ? 4.014 9.213 -8.211 1.00 97.44 107 THR A O 1
ATOM 809 N N . GLY A 1 108 ? 5.869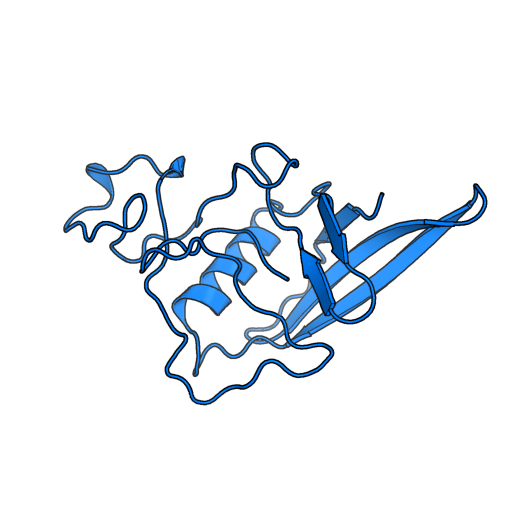 8.918 -9.432 1.00 97.69 108 GLY A N 1
ATOM 810 C CA . GLY A 1 108 ? 5.285 8.100 -10.492 1.00 97.69 108 GLY A CA 1
ATOM 811 C C . GLY A 1 108 ? 5.707 6.635 -10.426 1.00 97.69 108 GLY A C 1
ATOM 812 O O . GLY A 1 108 ? 5.339 5.880 -11.321 1.00 97.69 108 GLY A O 1
ATOM 813 N N . TRP A 1 109 ? 6.491 6.218 -9.428 1.00 98.56 109 TRP A N 1
ATOM 814 C CA . TRP A 1 109 ? 6.899 4.821 -9.298 1.00 98.56 109 TRP A CA 1
ATOM 815 C C . TRP A 1 109 ? 5.689 3.938 -8.999 1.00 98.56 109 TRP A C 1
ATOM 817 O O . TRP A 1 109 ? 4.906 4.216 -8.084 1.00 98.56 109 TRP A O 1
ATOM 827 N N . THR A 1 110 ? 5.555 2.868 -9.773 1.00 98.62 110 THR A N 1
ATOM 828 C CA . THR A 1 110 ? 4.542 1.829 -9.584 1.00 98.62 110 THR A CA 1
ATOM 829 C C . THR A 1 110 ? 5.199 0.451 -9.596 1.00 98.62 110 THR A C 1
ATOM 831 O O . THR A 1 110 ? 6.372 0.315 -9.953 1.00 98.62 110 THR A O 1
ATOM 834 N N . LEU A 1 111 ? 4.457 -0.565 -9.164 1.00 98.44 111 LEU A N 1
ATOM 835 C CA . LEU A 1 111 ? 4.935 -1.944 -9.069 1.00 98.44 111 LEU A CA 1
ATOM 836 C C . LEU A 1 111 ? 4.402 -2.803 -10.212 1.00 98.44 111 LEU A C 1
ATOM 838 O O . LEU A 1 111 ? 3.293 -2.569 -10.702 1.00 98.44 111 LEU A O 1
ATOM 842 N N . GLY A 1 112 ? 5.176 -3.817 -10.595 1.00 97.81 112 GLY A N 1
ATOM 843 C CA . GLY A 1 112 ? 4.724 -4.911 -11.441 1.00 97.81 112 GLY A CA 1
ATOM 844 C C . GLY A 1 112 ? 3.554 -5.660 -10.803 1.00 97.81 112 GLY A C 1
ATOM 845 O O . GLY A 1 112 ? 3.340 -5.594 -9.599 1.00 97.81 112 GLY A O 1
ATOM 846 N N . ASP A 1 113 ? 2.760 -6.365 -11.611 1.00 97.12 113 ASP A N 1
ATOM 847 C CA . ASP A 1 113 ? 1.622 -7.115 -11.072 1.00 97.12 113 ASP A CA 1
ATOM 848 C C . ASP A 1 113 ? 2.124 -8.456 -10.512 1.00 97.12 113 ASP A C 1
ATOM 850 O O . ASP A 1 113 ? 2.791 -9.203 -11.223 1.00 97.12 113 ASP A O 1
ATOM 854 N N . GLU A 1 114 ? 1.766 -8.779 -9.267 1.00 95.94 114 GLU A N 1
ATOM 855 C CA . GLU A 1 114 ? 2.115 -10.044 -8.588 1.00 95.94 114 GLU A CA 1
ATOM 856 C C . GLU A 1 114 ? 0.851 -10.852 -8.233 1.00 95.94 114 GLU A C 1
ATOM 858 O O . GLU A 1 114 ? 0.782 -11.511 -7.203 1.00 95.94 114 GLU A O 1
ATOM 863 N N . ALA A 1 115 ? -0.196 -10.757 -9.059 1.00 89.50 115 ALA A N 1
ATOM 864 C CA . ALA A 1 115 ? -1.513 -11.338 -8.767 1.00 89.50 115 ALA A CA 1
ATOM 865 C C . ALA A 1 115 ? -1.667 -12.813 -9.194 1.00 89.50 115 ALA A C 1
ATOM 867 O O . ALA A 1 115 ? -2.581 -13.493 -8.734 1.00 89.50 115 ALA A O 1
ATOM 868 N N . ASP A 1 116 ? -0.773 -13.331 -10.041 1.00 89.56 116 ASP A N 1
ATOM 869 C CA . ASP A 1 116 ? -0.803 -14.718 -10.535 1.00 89.56 116 ASP A CA 1
ATOM 870 C C . ASP A 1 116 ? -0.096 -15.696 -9.570 1.00 89.56 116 ASP A C 1
ATOM 872 O O . ASP A 1 116 ? 0.632 -16.597 -9.986 1.00 89.56 116 ASP A O 1
ATOM 876 N N . ASN A 1 117 ? -0.291 -15.512 -8.261 1.00 89.31 117 ASN A N 1
ATOM 877 C CA . ASN A 1 117 ? 0.364 -16.282 -7.194 1.00 89.31 117 ASN A CA 1
ATOM 878 C C . ASN A 1 117 ? -0.540 -17.348 -6.542 1.00 89.31 117 ASN A C 1
ATOM 880 O O . ASN A 1 117 ? -0.104 -18.093 -5.670 1.00 89.31 117 ASN A O 1
ATOM 884 N N . GLY A 1 118 ? -1.796 -17.463 -6.984 1.00 92.00 118 GLY A N 1
ATOM 885 C CA . GLY A 1 118 ? -2.742 -18.472 -6.496 1.00 92.00 118 GLY A CA 1
ATOM 886 C C . GLY A 1 118 ? -3.413 -18.139 -5.160 1.00 92.00 118 GLY A C 1
ATOM 887 O O . GLY A 1 118 ? -4.217 -18.942 -4.684 1.00 92.00 118 GLY A O 1
ATOM 888 N N . LEU A 1 119 ? -3.130 -16.971 -4.577 1.00 91.69 119 LEU A N 1
ATOM 889 C CA . LEU A 1 119 ? -3.831 -16.464 -3.400 1.00 91.69 119 LEU A CA 1
ATOM 890 C C . LEU A 1 119 ? -5.225 -15.951 -3.782 1.00 91.69 119 LEU A C 1
ATOM 892 O O . LEU A 1 119 ? -5.448 -15.452 -4.886 1.00 91.69 119 LEU A O 1
ATOM 896 N N . LEU A 1 120 ? -6.172 -16.072 -2.854 1.00 92.44 120 LEU A N 1
ATOM 897 C CA . LEU A 1 120 ? -7.556 -15.636 -3.034 1.00 92.44 120 LEU A CA 1
ATOM 898 C C . LEU A 1 120 ? -7.873 -14.456 -2.114 1.00 92.44 120 LEU A C 1
ATOM 900 O O . LEU A 1 120 ? -7.300 -14.321 -1.035 1.00 92.44 120 LEU A O 1
ATOM 904 N N . HIS A 1 121 ? -8.830 -13.624 -2.528 1.00 92.06 121 HIS A N 1
ATOM 905 C CA . HIS A 1 121 ? -9.406 -12.583 -1.677 1.00 92.06 121 HIS A CA 1
ATOM 906 C C . HIS A 1 121 ? -10.393 -13.204 -0.686 1.00 92.06 121 HIS A C 1
ATOM 908 O O . HIS A 1 121 ? -11.583 -13.340 -0.978 1.00 92.06 121 HIS A O 1
ATOM 914 N N . GLU A 1 122 ? -9.889 -13.598 0.480 1.00 93.88 122 GLU A N 1
ATOM 915 C CA . GLU A 1 122 ? -10.700 -14.013 1.622 1.00 93.88 122 GLU A CA 1
ATOM 916 C C . GLU A 1 122 ? -10.977 -12.820 2.555 1.00 93.88 122 GLU A C 1
ATOM 918 O O . GLU A 1 122 ? -10.412 -11.730 2.420 1.00 93.88 122 GLU A O 1
ATOM 923 N N . VAL A 1 123 ? -11.886 -13.001 3.517 1.00 94.62 123 VAL A N 1
ATOM 924 C CA . VAL A 1 123 ? -12.096 -11.991 4.564 1.00 94.62 123 VAL A CA 1
ATOM 925 C C . VAL A 1 123 ? -10.801 -11.852 5.369 1.00 94.62 123 VAL A C 1
ATOM 927 O O . VAL A 1 123 ? -10.192 -12.857 5.722 1.00 94.62 123 VAL A O 1
ATOM 930 N N . CYS A 1 124 ? -10.410 -10.613 5.681 1.00 93.81 124 CYS A N 1
ATOM 931 C CA . CYS A 1 124 ? -9.141 -10.275 6.341 1.00 93.81 124 CYS A CA 1
ATOM 932 C C . CYS A 1 124 ? -7.873 -10.503 5.492 1.00 93.81 124 CYS A C 1
ATOM 934 O O . CYS A 1 124 ? -6.775 -10.497 6.045 1.00 93.81 124 CYS A O 1
ATOM 936 N N . THR A 1 125 ? -7.990 -10.639 4.168 1.00 94.94 125 THR A N 1
ATOM 937 C CA . THR A 1 125 ? -6.837 -10.574 3.256 1.00 94.94 125 THR A CA 1
ATOM 938 C C . THR A 1 125 ? -6.481 -9.123 2.941 1.00 94.94 125 THR A C 1
ATOM 940 O O . THR A 1 125 ? -7.349 -8.361 2.527 1.00 94.94 125 THR A O 1
ATOM 943 N N . ILE A 1 126 ? -5.201 -8.763 3.075 1.00 95.56 126 ILE A N 1
ATOM 944 C CA . ILE A 1 126 ? -4.674 -7.490 2.571 1.00 95.56 126 ILE A CA 1
ATOM 945 C C . ILE A 1 126 ? -4.289 -7.618 1.095 1.00 95.56 126 ILE A C 1
ATOM 947 O O . ILE A 1 126 ? -3.626 -8.576 0.695 1.00 95.56 126 ILE A O 1
ATOM 951 N N . SER A 1 127 ? -4.686 -6.651 0.272 1.00 96.75 127 SER A N 1
ATOM 952 C CA . SER A 1 127 ? -4.362 -6.627 -1.154 1.00 96.75 127 SER A CA 1
ATOM 953 C C . SER A 1 127 ? -4.052 -5.217 -1.652 1.00 96.75 127 SER A C 1
ATOM 955 O O . SER A 1 127 ? -4.465 -4.212 -1.075 1.00 96.75 127 SER A O 1
ATOM 957 N N . MET A 1 128 ? -3.299 -5.130 -2.748 1.00 97.31 128 MET A N 1
ATOM 958 C CA . MET A 1 128 ? -2.937 -3.854 -3.357 1.00 97.31 128 MET A CA 1
ATOM 959 C C . MET A 1 128 ? -4.093 -3.292 -4.178 1.00 97.31 128 MET A C 1
ATOM 961 O O . MET A 1 128 ? -4.636 -3.959 -5.061 1.00 97.31 128 MET A O 1
ATOM 965 N N . ALA A 1 129 ? -4.436 -2.030 -3.931 1.00 97.50 129 ALA A N 1
ATOM 966 C CA . ALA A 1 129 ? -5.337 -1.295 -4.799 1.00 97.50 129 ALA A CA 1
ATOM 967 C C . ALA A 1 129 ? -4.568 -0.809 -6.035 1.00 97.50 129 ALA A C 1
ATOM 969 O O . ALA A 1 129 ? -3.466 -0.267 -5.943 1.00 97.50 129 ALA A O 1
ATOM 970 N N . LYS A 1 130 ? -5.174 -0.979 -7.207 1.00 95.81 130 LYS A N 1
ATOM 971 C CA . LYS A 1 130 ? -4.624 -0.538 -8.490 1.00 95.81 130 LYS A CA 1
ATOM 972 C C . LYS A 1 130 ? -5.742 -0.110 -9.430 1.00 95.81 130 LYS A C 1
ATOM 974 O O . LYS A 1 130 ? -6.920 -0.378 -9.187 1.00 95.81 130 LYS A O 1
ATOM 979 N N . THR A 1 131 ? -5.375 0.549 -10.522 1.00 93.75 131 THR A N 1
ATOM 980 C CA . THR A 1 131 ? -6.323 0.806 -11.613 1.00 93.75 131 THR A CA 1
ATOM 981 C C . THR A 1 131 ? -6.569 -0.476 -12.417 1.00 93.75 131 THR A C 1
ATOM 983 O O . THR A 1 131 ? -5.879 -1.478 -12.239 1.00 93.75 131 THR A O 1
ATOM 986 N N . ASN A 1 132 ? -7.507 -0.442 -13.366 1.00 93.75 132 ASN A N 1
ATOM 987 C CA . ASN A 1 132 ? -7.711 -1.563 -14.293 1.00 93.75 132 ASN A CA 1
ATOM 988 C C . ASN A 1 132 ? -6.516 -1.794 -15.241 1.00 93.75 132 ASN A C 1
ATOM 990 O O . ASN A 1 132 ? -6.448 -2.839 -15.885 1.00 93.75 132 ASN A O 1
ATOM 994 N N . SER A 1 133 ? -5.592 -0.834 -15.351 1.00 95.81 133 SER A N 1
ATOM 995 C CA . SER A 1 133 ? -4.375 -0.977 -16.148 1.00 95.81 133 SER A CA 1
ATOM 996 C C . SER A 1 133 ? -3.315 -1.799 -15.401 1.00 95.81 133 SER A C 1
ATOM 998 O O . SER A 1 133 ? -3.207 -1.703 -14.171 1.00 95.81 133 SER A O 1
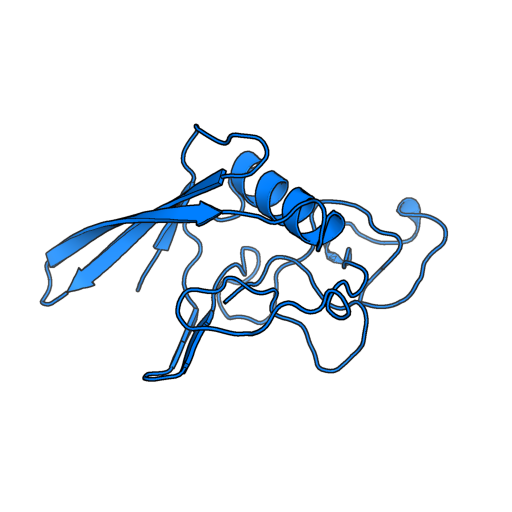ATOM 1000 N N . PRO A 1 134 ? -2.503 -2.595 -16.118 1.00 96.31 134 PRO A N 1
ATOM 1001 C CA . PRO A 1 134 ? -1.435 -3.380 -15.509 1.00 96.31 134 PRO A CA 1
ATOM 1002 C C . PRO A 1 134 ? -0.383 -2.490 -14.839 1.00 96.31 134 PRO A C 1
ATOM 1004 O O . PRO A 1 134 ? -0.188 -1.341 -15.238 1.00 96.31 134 PRO A O 1
ATOM 1007 N N . HIS A 1 135 ? 0.288 -3.032 -13.824 1.00 97.69 135 HIS A N 1
ATOM 1008 C CA . HIS A 1 135 ? 1.464 -2.437 -13.174 1.00 97.69 135 HIS A CA 1
ATOM 1009 C C . HIS A 1 135 ? 1.231 -1.063 -12.527 1.00 97.69 135 HIS A C 1
ATOM 1011 O O . HIS A 1 135 ? 2.126 -0.223 -12.458 1.00 97.69 135 HIS A O 1
ATOM 1017 N N . THR A 1 136 ? -0.000 -0.797 -12.088 1.00 97.62 136 THR A N 1
ATOM 1018 C CA . THR A 1 136 ? -0.394 0.489 -11.485 1.00 97.62 136 THR A CA 1
ATOM 1019 C C . THR A 1 136 ? -0.493 0.444 -9.959 1.00 97.62 136 THR A C 1
ATOM 1021 O O . THR A 1 136 ? -1.019 1.379 -9.360 1.00 97.62 136 THR A O 1
ATOM 1024 N N . GLY A 1 137 ? -0.002 -0.628 -9.326 1.00 97.56 137 GLY A N 1
ATOM 1025 C CA . GLY A 1 137 ? 0.090 -0.720 -7.868 1.00 97.56 137 GLY A CA 1
ATOM 1026 C C . GLY A 1 137 ? 1.065 0.319 -7.312 1.00 97.56 137 GLY A C 1
ATOM 1027 O O . GLY A 1 137 ? 2.106 0.585 -7.915 1.00 97.56 137 GLY A O 1
ATOM 1028 N N . GLY A 1 138 ? 0.714 0.926 -6.180 1.00 98.00 138 GLY A N 1
ATOM 1029 C CA . GLY A 1 138 ? 1.489 1.993 -5.548 1.00 98.00 138 GLY A CA 1
ATOM 1030 C C . GLY A 1 138 ? 1.558 1.791 -4.041 1.00 98.00 138 GLY A C 1
ATOM 1031 O O . GLY A 1 138 ? 2.212 0.870 -3.567 1.00 98.00 138 GLY A O 1
ATOM 1032 N N . SER A 1 139 ? 0.888 2.656 -3.279 1.00 98.31 139 SER A N 1
ATOM 1033 C CA . SER A 1 139 ? 0.815 2.550 -1.814 1.00 98.31 139 SER A CA 1
ATOM 1034 C C . SER A 1 139 ? -0.568 2.225 -1.268 1.00 98.31 139 SER A C 1
ATOM 1036 O O . SER A 1 139 ? -0.684 1.909 -0.084 1.00 98.31 139 SER A O 1
ATOM 1038 N N . GLN A 1 140 ? -1.614 2.352 -2.086 1.00 98.56 140 GLN A N 1
ATOM 1039 C CA . GLN A 1 140 ? -2.980 2.125 -1.637 1.00 98.56 140 GLN A CA 1
ATOM 1040 C C . GLN A 1 140 ? -3.267 0.633 -1.479 1.00 98.56 140 GLN A C 1
ATOM 1042 O O . GLN A 1 140 ? -2.928 -0.164 -2.343 1.00 98.56 140 GLN A O 1
ATOM 1047 N N . PHE A 1 141 ? -3.948 0.256 -0.408 1.00 98.00 141 PHE A N 1
ATOM 1048 C CA . PHE A 1 141 ? -4.286 -1.134 -0.105 1.00 98.00 141 PHE A CA 1
ATOM 1049 C C . PHE A 1 141 ? -5.708 -1.227 0.438 1.00 98.00 141 PHE A C 1
ATOM 1051 O O . PHE A 1 141 ? -6.282 -0.207 0.843 1.00 98.00 141 PHE A O 1
ATOM 1058 N N . PHE A 1 142 ? -6.258 -2.436 0.438 1.00 97.00 142 PHE A N 1
ATOM 1059 C CA . PHE A 1 142 ? -7.531 -2.762 1.068 1.00 97.00 142 PHE A CA 1
ATOM 1060 C C . PHE A 1 142 ? -7.511 -4.128 1.749 1.00 97.00 142 PHE A C 1
ATOM 1062 O O . PHE A 1 142 ? -6.578 -4.907 1.445 1.00 97.00 142 PHE A O 1
#

Nearest PDB structures (foldseek):
  3voq-assembly1_B  TM=6.385E-01  e=8.962E-01  Homo sapiens
  7lc1-assembly1_B  TM=6.262E-01  e=8.962E-01  Homo sapiens
  1g15-assembly1_A  TM=4.682E-01  e=6.296E-01  Escherichia coli
  4wpy-assembly1_A-2  TM=5.147E-01  e=1.008E+00  Mycobacterium tuberculosis H37Rv
  2qm4-assembly1_A  TM=5.094E-01  e=1.816E+00  Homo sapiens

Mean predicted aligned error: 4.15 Å